Protein AF-Q94B13-F1 (afdb_monomer)

pLDDT: mean 91.66, std 7.27, range [58.19, 98.31]

Sequence (149 aa):
SYSGYHDELLWGASWIHRASNNASYLAYIQSNGQTMGADDDDYSFSWDDKRAGTKVLLSKDFLEKNTEEFQLYKRHSDNYICSLIPGTSSFQAQYTPGGLFYKGSESNLQYVTSTAFLLLTYAKYLSSNGGSASCGTSTVAAERLISLA

InterPro domains:
  IPR001701 Glycoside hydrolase family 9 [PF00759] (2-129)
  IPR008928 Six-hairpin glycosidase superfamily [SSF48208] (2-131)
  IPR012341 Six-hairpin glycosidase-like superfamily [G3DSA:1.50.10.10] (1-146)

Structure (mmCIF, N/CA/C/O backbone):
data_AF-Q94B13-F1
#
_entry.id   AF-Q94B13-F1
#
loop_
_atom_site.group_PDB
_atom_site.id
_atom_site.type_symbol
_atom_site.label_atom_id
_atom_site.label_alt_id
_atom_site.label_comp_id
_atom_site.label_asym_id
_atom_site.label_entity_id
_atom_site.label_seq_id
_atom_site.pdbx_PDB_ins_code
_atom_site.Cartn_x
_atom_site.Cartn_y
_atom_site.Cartn_z
_atom_site.occupancy
_atom_site.B_iso_or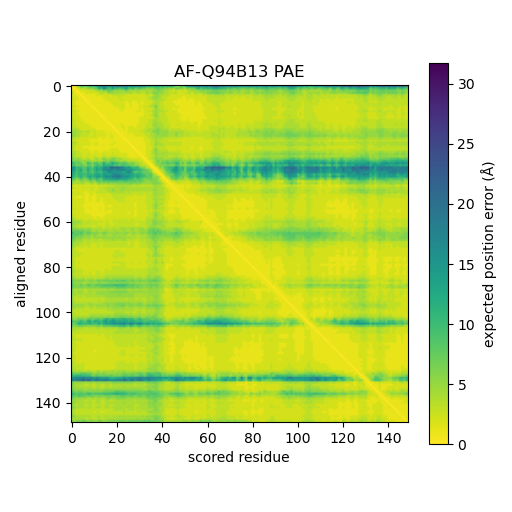_equiv
_atom_site.auth_seq_id
_atom_site.auth_comp_id
_atom_site.auth_asym_id
_atom_site.auth_atom_id
_atom_site.pdbx_PDB_model_num
ATOM 1 N N . SER A 1 1 ? 15.987 6.299 7.677 1.00 68.50 1 SER A N 1
ATOM 2 C CA . SER A 1 1 ? 14.871 6.385 6.738 1.00 68.50 1 SER A CA 1
ATOM 3 C C . SER A 1 1 ? 15.027 7.664 5.932 1.00 68.50 1 SER A C 1
ATOM 5 O O . SER A 1 1 ? 15.447 8.662 6.520 1.00 68.50 1 SER A O 1
ATOM 7 N N . TYR A 1 2 ? 14.794 7.623 4.622 1.00 79.88 2 TYR A N 1
ATOM 8 C CA . TYR A 1 2 ? 14.795 8.775 3.721 1.00 79.88 2 TYR A CA 1
ATOM 9 C C . TYR A 1 2 ? 13.404 9.429 3.641 1.00 79.88 2 TYR A C 1
ATOM 11 O O . TYR A 1 2 ? 13.338 10.647 3.486 1.00 79.88 2 TYR A O 1
ATOM 19 N N . SER A 1 3 ? 12.317 8.664 3.817 1.00 83.62 3 SER A N 1
ATOM 20 C CA . SER A 1 3 ? 10.930 9.165 3.902 1.00 83.62 3 SER A CA 1
ATOM 21 C C . SER A 1 3 ? 10.615 9.922 5.201 1.00 83.62 3 SER A C 1
ATOM 23 O O . SER A 1 3 ? 9.631 10.660 5.266 1.00 83.62 3 SER A O 1
ATOM 25 N N . GLY A 1 4 ? 11.451 9.774 6.233 1.00 89.19 4 GLY A N 1
ATOM 26 C CA . GLY A 1 4 ? 11.220 10.328 7.568 1.00 89.19 4 GLY A CA 1
ATOM 27 C C . GLY A 1 4 ? 10.845 9.236 8.568 1.00 89.19 4 GLY A C 1
ATOM 28 O O . GLY A 1 4 ? 11.352 8.130 8.477 1.00 89.19 4 GLY A O 1
ATOM 29 N N . TYR A 1 5 ? 10.046 9.557 9.586 1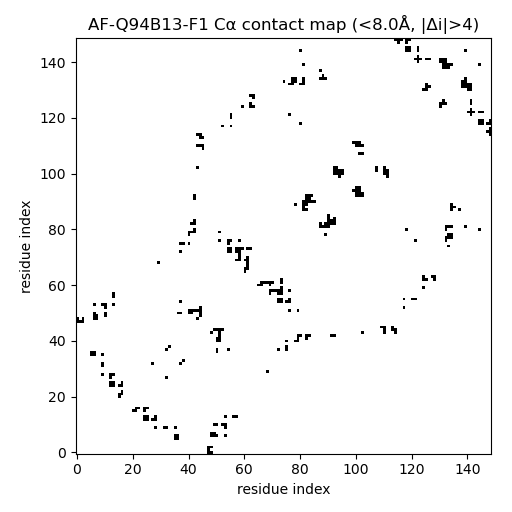.00 91.38 5 TYR A N 1
ATOM 30 C CA . TYR A 1 5 ? 9.555 8.556 10.553 1.00 91.38 5 TYR A CA 1
ATOM 31 C C . TYR A 1 5 ? 8.022 8.526 10.668 1.00 91.38 5 TYR A C 1
ATOM 33 O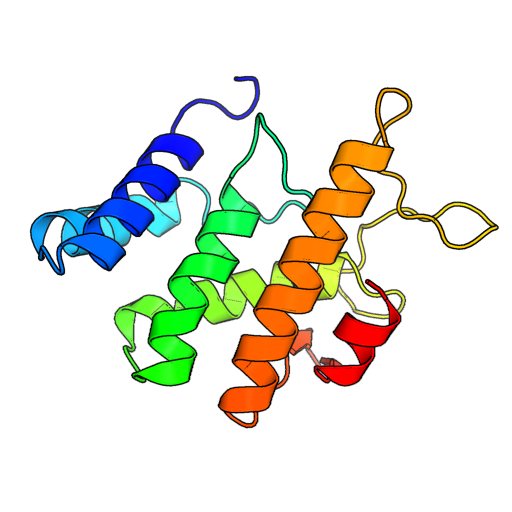 O . TYR A 1 5 ? 7.447 7.766 11.451 1.00 91.38 5 TYR A O 1
ATOM 41 N N . HIS A 1 6 ? 7.345 9.437 9.966 1.00 91.56 6 HIS A N 1
ATOM 42 C CA . HIS A 1 6 ? 5.908 9.644 10.093 1.00 91.56 6 HIS A CA 1
ATOM 43 C C . HIS A 1 6 ? 5.118 8.447 9.554 1.00 91.56 6 HIS A C 1
ATOM 45 O O . HIS A 1 6 ? 4.121 8.043 10.159 1.00 91.56 6 HIS A O 1
ATOM 51 N N . ASP A 1 7 ? 5.597 7.831 8.474 1.00 91.19 7 ASP A N 1
ATOM 52 C CA . ASP A 1 7 ? 4.979 6.644 7.903 1.00 91.19 7 ASP A CA 1
ATOM 53 C C . ASP A 1 7 ? 5.153 5.409 8.800 1.00 91.19 7 ASP A C 1
ATOM 55 O O . ASP A 1 7 ? 4.206 4.634 8.951 1.00 91.19 7 ASP A O 1
ATOM 59 N N . GLU A 1 8 ? 6.287 5.261 9.494 1.00 94.69 8 GLU A N 1
ATOM 60 C CA . GLU A 1 8 ? 6.488 4.214 10.500 1.00 94.69 8 GLU A CA 1
ATOM 61 C C . GLU A 1 8 ? 5.575 4.381 11.712 1.00 94.69 8 GLU A C 1
ATOM 63 O O . GLU A 1 8 ? 5.060 3.383 12.223 1.00 94.69 8 GLU A O 1
ATOM 68 N N . LEU A 1 9 ? 5.361 5.614 12.188 1.00 95.38 9 LEU A N 1
ATOM 69 C CA . LEU A 1 9 ? 4.459 5.868 13.315 1.00 95.38 9 LEU A CA 1
ATOM 70 C C . LEU A 1 9 ? 3.020 5.486 12.966 1.00 95.38 9 LEU A C 1
ATOM 72 O O . LEU A 1 9 ? 2.365 4.796 13.751 1.00 95.38 9 LEU A O 1
ATOM 76 N N . LEU A 1 10 ? 2.543 5.874 11.779 1.00 94.00 10 LEU A N 1
ATOM 77 C CA . LEU A 1 10 ? 1.224 5.463 11.300 1.00 94.00 10 LEU A CA 1
ATOM 78 C C . LEU A 1 10 ? 1.136 3.949 11.086 1.00 94.00 10 LEU A C 1
ATOM 80 O O . LEU A 1 10 ? 0.147 3.335 11.492 1.00 94.00 10 LEU A O 1
ATOM 84 N N . TRP A 1 11 ? 2.163 3.330 10.502 1.00 95.44 11 TRP A N 1
ATOM 85 C CA . TRP A 1 11 ? 2.223 1.881 10.304 1.00 95.44 11 TRP A CA 1
ATOM 86 C C . TRP A 1 11 ? 2.147 1.123 11.634 1.00 95.44 11 TRP A C 1
ATOM 88 O O . TRP A 1 11 ? 1.331 0.213 11.796 1.00 95.44 11 TRP A O 1
ATOM 98 N N . GLY A 1 12 ? 2.946 1.541 12.617 1.00 97.19 12 GLY A N 1
ATOM 99 C CA . GLY A 1 12 ? 2.959 0.967 13.959 1.00 97.19 12 GLY A CA 1
ATOM 100 C C . GLY A 1 12 ? 1.622 1.143 14.677 1.00 97.19 12 GLY A C 1
ATOM 101 O O . GLY A 1 12 ? 1.066 0.166 15.180 1.00 97.19 12 GLY A O 1
ATOM 102 N N . ALA A 1 13 ? 1.063 2.357 14.675 1.00 96.31 13 ALA A N 1
ATOM 103 C CA . ALA A 1 13 ? -0.242 2.629 15.275 1.00 96.31 13 ALA A CA 1
ATOM 104 C C . ALA A 1 13 ? -1.353 1.778 14.640 1.00 96.31 13 ALA A C 1
ATOM 106 O O . ALA A 1 13 ? -2.186 1.230 15.360 1.00 96.31 13 ALA A O 1
ATOM 107 N N . SER A 1 14 ? -1.322 1.601 13.316 1.00 95.31 14 SER A N 1
ATOM 108 C CA . SER A 1 14 ? -2.282 0.777 12.570 1.00 95.31 14 SER A CA 1
ATOM 109 C C . SER A 1 14 ? -2.232 -0.689 12.993 1.00 95.31 14 SER A C 1
ATOM 111 O O . SER A 1 14 ? -3.270 -1.293 13.271 1.00 95.31 14 SER A O 1
ATOM 113 N N . TRP A 1 15 ? -1.034 -1.266 13.112 1.00 97.56 15 TRP A N 1
ATOM 114 C CA . TRP A 1 15 ? -0.889 -2.642 13.591 1.00 97.56 15 TRP A CA 1
ATOM 115 C C . TRP A 1 15 ? -1.304 -2.813 15.043 1.00 97.56 15 TRP A C 1
ATOM 117 O O . TRP A 1 15 ? -2.000 -3.779 15.359 1.00 97.56 15 TRP A O 1
ATOM 127 N N . ILE A 1 16 ? -0.916 -1.889 15.925 1.00 97.88 16 ILE A N 1
ATOM 128 C CA . ILE A 1 16 ? -1.285 -1.980 17.339 1.00 97.88 16 ILE A CA 1
ATOM 129 C C . ILE A 1 16 ? -2.797 -1.818 17.499 1.00 97.88 16 ILE A C 1
ATOM 131 O O . ILE A 1 16 ? -3.404 -2.598 18.235 1.00 97.88 16 ILE A O 1
ATOM 135 N N . HIS A 1 17 ? -3.428 -0.879 16.788 1.00 94.75 17 HIS A N 1
ATOM 136 C CA . HIS A 1 17 ? -4.884 -0.748 16.769 1.00 94.75 17 HIS A CA 1
ATOM 137 C C . HIS A 1 17 ? -5.540 -2.059 16.329 1.00 94.75 17 HIS A C 1
ATOM 139 O O . HIS A 1 17 ? -6.373 -2.598 17.054 1.00 94.75 17 HIS A O 1
ATOM 145 N N . ARG A 1 18 ? -5.093 -2.637 15.209 1.00 93.38 18 ARG A N 1
ATOM 146 C CA . ARG A 1 18 ? -5.629 -3.901 14.693 1.00 93.38 18 ARG A CA 1
ATOM 147 C C . ARG A 1 18 ? -5.460 -5.072 15.666 1.00 93.38 18 ARG A C 1
ATOM 149 O O . ARG A 1 18 ? -6.335 -5.929 15.738 1.00 93.38 18 ARG A O 1
ATOM 156 N N . ALA A 1 19 ? -4.343 -5.132 16.389 1.00 96.50 19 ALA A N 1
ATOM 157 C CA . ALA A 1 19 ? -4.052 -6.217 17.324 1.00 96.50 19 ALA A CA 1
ATOM 158 C C . ALA A 1 19 ? -4.767 -6.067 18.677 1.00 96.50 19 ALA A C 1
ATOM 160 O O . ALA A 1 19 ? -5.087 -7.070 19.310 1.00 96.50 19 ALA A O 1
ATOM 161 N N . SER A 1 20 ? -4.994 -4.833 19.135 1.00 96.19 20 SER A N 1
ATOM 162 C CA . SER A 1 20 ? -5.489 -4.549 20.491 1.00 96.19 20 SER A CA 1
ATOM 163 C C . SER A 1 20 ? -6.919 -4.014 20.550 1.00 96.19 20 SER A C 1
ATOM 165 O O . SER A 1 20 ? -7.510 -3.993 21.626 1.00 96.19 20 SER A O 1
ATOM 167 N N . ASN A 1 21 ? -7.462 -3.535 19.428 1.00 91.50 21 ASN A N 1
ATOM 168 C CA . ASN A 1 21 ? -8.700 -2.758 19.349 1.00 91.50 21 ASN A CA 1
ATOM 169 C C . ASN A 1 21 ? -8.716 -1.516 20.271 1.00 91.50 21 ASN A C 1
ATOM 171 O O . ASN A 1 21 ? -9.772 -1.033 20.675 1.00 91.50 21 ASN A O 1
ATOM 175 N N . ASN A 1 22 ? -7.540 -0.998 20.640 1.00 94.94 22 ASN A N 1
ATOM 176 C CA . ASN A 1 22 ? -7.421 0.152 21.528 1.00 94.94 22 ASN A CA 1
ATOM 177 C C . ASN A 1 22 ? -7.741 1.455 20.771 1.00 94.94 22 ASN A C 1
ATOM 179 O O . ASN A 1 22 ? -7.101 1.786 19.765 1.00 94.94 22 ASN A O 1
ATOM 183 N N . ALA A 1 23 ? -8.724 2.198 21.285 1.00 93.75 23 ALA A N 1
ATOM 184 C CA . ALA A 1 23 ? -9.235 3.432 20.693 1.00 93.75 23 ALA A CA 1
ATOM 185 C C . ALA A 1 23 ? -8.209 4.579 20.668 1.00 93.75 23 ALA A C 1
ATOM 187 O O . ALA A 1 23 ? -8.289 5.439 19.796 1.00 93.75 23 ALA A O 1
ATOM 188 N N . SER A 1 24 ? -7.208 4.584 21.555 1.00 96.62 24 SER A N 1
ATOM 189 C CA . SER A 1 24 ? -6.164 5.618 21.550 1.00 96.62 24 SER A CA 1
ATOM 190 C C . SER A 1 24 ? -5.326 5.587 20.269 1.00 96.62 24 SER A C 1
ATOM 192 O O . SER A 1 24 ? -4.944 6.637 19.757 1.00 96.62 24 SER A O 1
ATOM 194 N N . TYR A 1 25 ? -5.075 4.398 19.710 1.00 95.56 25 TYR A N 1
ATOM 195 C CA . TYR A 1 25 ? -4.373 4.276 18.429 1.00 95.56 25 TYR A CA 1
ATOM 196 C C . TYR A 1 25 ? -5.270 4.639 17.246 1.00 95.56 25 TYR A C 1
ATOM 198 O O . TYR A 1 25 ? -4.780 5.240 16.297 1.00 95.56 25 TYR A O 1
ATOM 206 N N . LEU A 1 26 ? -6.577 4.362 17.321 1.00 92.31 26 LEU A N 1
ATOM 207 C CA . LEU A 1 26 ? -7.532 4.857 16.326 1.00 92.31 26 LEU A CA 1
ATOM 208 C C . LEU A 1 26 ? -7.537 6.390 16.289 1.00 92.31 26 LEU A C 1
ATOM 210 O O . LEU A 1 26 ? -7.357 6.976 15.225 1.00 92.31 26 LEU A O 1
ATOM 214 N N . ALA A 1 27 ? -7.644 7.035 17.453 1.00 94.38 27 ALA A N 1
ATOM 215 C CA . ALA A 1 27 ? -7.590 8.490 17.566 1.00 94.38 27 ALA A CA 1
ATOM 216 C C . ALA A 1 27 ? -6.270 9.061 17.021 1.00 94.38 2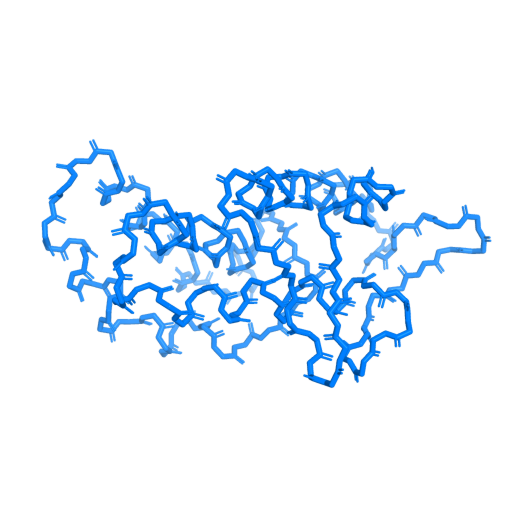7 ALA A C 1
ATOM 218 O O . ALA A 1 27 ? -6.266 10.094 16.347 1.00 94.38 27 ALA A O 1
ATOM 219 N N . TYR A 1 28 ? -5.150 8.367 17.254 1.00 94.94 28 TYR A N 1
ATOM 220 C CA . TYR A 1 28 ? -3.857 8.733 16.680 1.00 94.94 28 TYR A CA 1
ATOM 221 C C . TYR A 1 28 ? -3.869 8.655 15.147 1.00 94.94 28 TYR A C 1
ATOM 223 O O . TYR A 1 28 ? -3.470 9.615 14.489 1.00 94.94 28 TYR A O 1
ATOM 231 N N . ILE A 1 29 ? -4.355 7.551 14.572 1.00 93.12 29 ILE A N 1
ATOM 232 C CA . ILE A 1 29 ? -4.455 7.357 13.117 1.00 93.12 29 ILE A CA 1
ATOM 233 C C . ILE A 1 29 ? -5.345 8.434 12.488 1.00 93.12 29 ILE A C 1
ATOM 235 O O . ILE A 1 29 ? -4.994 8.989 11.452 1.00 93.12 29 ILE A O 1
ATOM 239 N N . GLN A 1 30 ? -6.468 8.775 13.118 1.00 89.94 30 GLN A N 1
ATOM 240 C CA . GLN A 1 30 ? -7.379 9.811 12.625 1.00 89.94 30 GLN A CA 1
ATOM 241 C C . GLN A 1 30 ? -6.761 11.210 12.678 1.00 89.94 30 GLN A C 1
ATOM 243 O O . GLN A 1 30 ? -6.873 11.970 11.722 1.00 89.94 30 GLN A O 1
ATOM 248 N N . SER A 1 31 ? -6.078 11.541 13.777 1.00 91.50 31 SER A N 1
ATOM 249 C CA . SER A 1 31 ? -5.510 12.881 13.978 1.00 91.50 31 SER A CA 1
ATOM 250 C C . SER A 1 31 ? -4.281 13.142 13.108 1.00 91.50 31 SER A C 1
ATOM 252 O O . SER A 1 31 ? -3.991 14.290 12.782 1.00 91.50 31 SER A O 1
ATOM 254 N N . ASN A 1 32 ? -3.545 12.087 12.750 1.00 89.50 32 ASN A N 1
ATOM 255 C CA . ASN A 1 32 ? -2.259 12.204 12.064 1.00 89.50 32 ASN A CA 1
ATOM 256 C C . ASN A 1 32 ? -2.278 11.665 10.628 1.00 89.50 32 ASN A C 1
ATOM 258 O O . ASN A 1 32 ? -1.382 11.982 9.857 1.00 89.50 32 ASN A O 1
ATOM 262 N N . GLY A 1 33 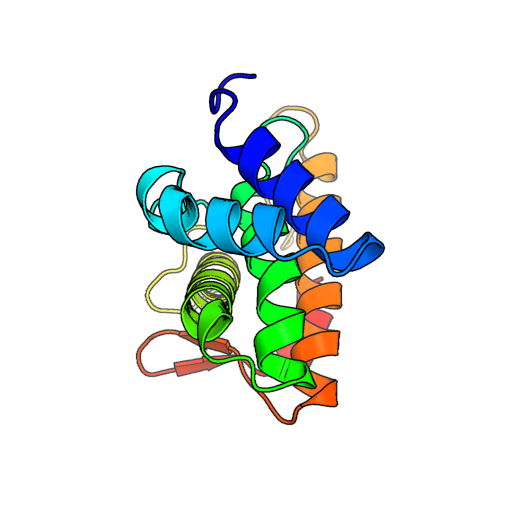? -3.280 10.869 10.245 1.00 84.00 33 GLY A N 1
ATOM 263 C CA . GLY A 1 33 ? -3.335 10.180 8.953 1.00 84.00 33 GLY A CA 1
ATOM 264 C C . GLY A 1 33 ? -3.139 11.110 7.759 1.00 84.00 33 GLY A C 1
ATOM 265 O O . GLY A 1 33 ? -2.266 10.873 6.927 1.00 84.00 33 GLY A O 1
ATOM 266 N N . GLN A 1 34 ? -3.905 12.204 7.708 1.00 78.31 34 GLN A N 1
ATOM 267 C CA . GLN A 1 34 ? -3.813 13.188 6.623 1.00 78.31 34 GLN A CA 1
ATOM 268 C C . GLN A 1 34 ? -2.449 13.881 6.571 1.00 78.31 34 GLN A C 1
ATOM 270 O O . GLN A 1 34 ? -1.806 13.908 5.524 1.00 78.31 34 GLN A O 1
ATOM 275 N N . THR A 1 35 ? -1.975 14.393 7.707 1.00 74.56 35 THR A N 1
ATOM 276 C CA . THR A 1 35 ? -0.734 15.176 7.789 1.00 74.56 35 THR A CA 1
ATOM 277 C C . THR A 1 35 ? 0.530 14.337 7.607 1.00 74.56 35 THR A C 1
ATOM 279 O O . THR A 1 35 ? 1.554 14.873 7.194 1.00 74.56 35 THR A O 1
ATOM 282 N N . MET A 1 36 ? 0.472 13.031 7.877 1.00 74.38 36 MET A N 1
ATOM 283 C CA . MET A 1 36 ? 1.614 12.110 7.814 1.00 74.38 36 MET A CA 1
ATOM 284 C C . MET A 1 36 ? 1.653 11.253 6.538 1.00 74.38 36 MET A C 1
ATOM 286 O O . MET A 1 36 ? 2.317 10.218 6.504 1.00 74.38 36 MET A O 1
ATOM 290 N N . GLY A 1 37 ? 0.983 11.688 5.466 1.00 60.97 37 GLY A N 1
ATOM 291 C CA . GLY A 1 37 ? 1.168 11.101 4.136 1.00 60.97 37 GLY A CA 1
ATOM 292 C C . GLY A 1 37 ? 0.012 10.245 3.625 1.00 60.97 37 GLY A C 1
ATOM 293 O O . GLY A 1 37 ? 0.229 9.407 2.747 1.00 60.97 37 GLY A O 1
ATOM 294 N N . ALA A 1 38 ? -1.219 10.455 4.108 1.00 58.19 38 ALA A N 1
ATOM 295 C CA . ALA A 1 38 ? -2.384 9.951 3.379 1.00 58.19 38 ALA A CA 1
ATOM 296 C C . ALA A 1 38 ? -2.424 10.540 1.958 1.00 58.19 38 ALA A C 1
ATOM 298 O O . ALA A 1 38 ? -2.572 9.779 1.008 1.00 58.19 38 ALA A O 1
ATOM 299 N N . ASP A 1 39 ? -2.171 11.845 1.805 1.00 62.25 39 ASP A N 1
ATOM 300 C CA . ASP A 1 39 ? -2.256 12.549 0.515 1.00 62.25 39 ASP A CA 1
ATOM 301 C C . ASP A 1 39 ? -0.965 12.516 -0.330 1.00 62.25 39 ASP A C 1
ATOM 303 O O . ASP A 1 39 ? -0.975 12.958 -1.477 1.00 62.25 39 ASP A O 1
ATOM 307 N N . ASP A 1 40 ? 0.140 11.981 0.202 1.00 68.06 40 ASP A N 1
ATOM 308 C CA . ASP A 1 40 ? 1.377 11.773 -0.564 1.00 68.06 40 ASP A CA 1
ATOM 309 C C . ASP A 1 40 ? 1.373 10.348 -1.141 1.00 68.06 40 ASP A C 1
ATOM 311 O O . ASP A 1 40 ? 1.741 9.361 -0.490 1.00 68.06 40 ASP A O 1
ATOM 315 N N . ASP A 1 41 ? 0.788 10.231 -2.332 1.00 69.00 41 ASP A N 1
ATOM 316 C CA . ASP A 1 41 ? 0.640 8.979 -3.067 1.00 69.00 41 ASP A CA 1
ATOM 317 C C . ASP A 1 41 ? 1.914 8.695 -3.889 1.00 69.00 41 ASP A C 1
ATOM 319 O O . ASP A 1 41 ? 2.091 9.229 -4.982 1.00 69.00 41 ASP A O 1
ATOM 323 N N . ASP A 1 42 ? 2.784 7.817 -3.375 1.00 78.06 42 ASP A N 1
ATOM 324 C CA . ASP A 1 42 ? 3.836 7.149 -4.159 1.00 78.06 42 ASP A CA 1
ATOM 325 C C . ASP A 1 42 ? 3.313 5.818 -4.737 1.00 78.06 42 ASP A C 1
ATOM 327 O O . ASP A 1 42 ? 2.317 5.251 -4.279 1.00 78.06 42 ASP A O 1
ATOM 331 N N . TYR A 1 43 ? 4.003 5.282 -5.740 1.00 87.25 43 TYR A N 1
ATOM 332 C CA . TYR A 1 43 ? 3.705 3.996 -6.374 1.00 87.25 43 TYR A CA 1
ATOM 333 C C . TYR A 1 43 ? 4.596 2.858 -5.846 1.00 87.25 43 TYR A C 1
ATOM 335 O O . TYR A 1 43 ? 4.772 1.838 -6.514 1.00 87.25 43 TYR A O 1
ATOM 343 N N . SER A 1 44 ? 5.180 3.004 -4.648 1.00 90.56 44 SER A N 1
ATOM 344 C CA . SER A 1 44 ? 6.079 1.999 -4.073 1.00 90.56 44 SER A CA 1
ATOM 345 C C . SER A 1 44 ? 5.841 1.700 -2.592 1.00 90.56 44 SER A C 1
ATOM 347 O O . SER A 1 44 ? 5.293 2.501 -1.842 1.00 90.56 44 SER A O 1
ATOM 349 N N . PHE A 1 45 ? 6.245 0.496 -2.184 1.00 93.56 45 PHE A N 1
ATOM 350 C CA . PHE A 1 45 ? 6.271 0.046 -0.794 1.00 93.56 45 PHE A CA 1
ATOM 351 C C . PHE A 1 45 ? 7.626 -0.596 -0.513 1.00 93.56 45 PHE A C 1
ATOM 353 O O . PHE A 1 45 ? 8.087 -1.439 -1.292 1.00 93.56 45 PHE A O 1
ATOM 360 N N . SER A 1 46 ? 8.284 -0.192 0.573 1.00 91.81 46 SER A N 1
ATOM 361 C CA . SER A 1 46 ? 9.654 -0.622 0.853 1.00 91.81 46 SER A CA 1
ATOM 362 C C . SER A 1 46 ? 9.988 -0.642 2.342 1.00 91.81 46 SER A C 1
ATOM 364 O O . SER A 1 46 ? 9.163 -0.349 3.205 1.00 91.81 46 SER A O 1
ATOM 366 N N . TRP A 1 47 ? 11.238 -0.996 2.646 1.00 90.44 47 TRP A N 1
ATOM 367 C CA . TRP A 1 47 ? 11.788 -0.881 3.994 1.00 90.44 47 TRP A CA 1
ATOM 368 C C . TRP A 1 47 ? 11.837 0.570 4.489 1.00 90.44 47 TRP A C 1
ATOM 370 O O . TRP A 1 47 ? 11.894 0.777 5.699 1.00 90.44 47 TRP A O 1
ATOM 380 N N . ASP A 1 48 ? 11.835 1.548 3.580 1.00 89.50 48 ASP A N 1
ATOM 381 C CA . ASP A 1 48 ? 11.935 2.973 3.885 1.00 89.50 48 ASP A CA 1
ATOM 382 C C . ASP A 1 48 ? 10.551 3.613 4.000 1.00 89.50 48 ASP A C 1
ATOM 384 O O . ASP A 1 48 ? 10.289 4.255 5.000 1.00 89.50 48 ASP A O 1
ATOM 388 N N . ASP A 1 49 ? 9.628 3.305 3.084 1.00 91.62 49 ASP A N 1
ATOM 389 C CA . ASP A 1 49 ? 8.305 3.942 3.008 1.00 91.62 49 ASP A CA 1
ATOM 390 C C . ASP A 1 49 ? 7.154 2.939 3.182 1.00 91.62 49 ASP A C 1
ATOM 392 O O . ASP A 1 49 ? 7.024 1.969 2.422 1.00 91.62 49 ASP A O 1
ATOM 396 N N . LYS A 1 50 ? 6.304 3.188 4.187 1.00 93.81 50 LYS A N 1
ATOM 397 C CA . LYS A 1 50 ? 5.209 2.308 4.617 1.00 93.81 50 LYS A CA 1
ATOM 398 C C . LYS A 1 50 ? 3.840 2.848 4.235 1.00 93.81 50 LYS A C 1
ATOM 400 O O . LYS A 1 50 ? 2.842 2.178 4.500 1.00 93.81 50 LYS A O 1
ATOM 405 N N . ARG A 1 51 ? 3.749 4.016 3.593 1.00 92.50 51 ARG A N 1
ATOM 406 C CA . ARG A 1 51 ? 2.471 4.694 3.317 1.00 92.50 51 ARG A CA 1
ATOM 407 C C . ARG A 1 51 ? 1.522 3.822 2.506 1.00 92.50 51 ARG A C 1
ATOM 409 O O . ARG A 1 51 ? 0.383 3.623 2.927 1.00 92.50 51 ARG A O 1
ATOM 416 N N . ALA A 1 52 ? 1.995 3.234 1.405 1.00 94.44 52 ALA A N 1
ATOM 417 C CA . ALA A 1 52 ? 1.199 2.317 0.583 1.00 94.44 52 ALA A CA 1
ATOM 418 C C . ALA A 1 52 ? 0.703 1.100 1.388 1.00 94.44 52 ALA A C 1
ATOM 420 O O . ALA A 1 52 ? -0.476 0.745 1.332 1.00 94.44 52 ALA A O 1
ATOM 421 N N . GLY A 1 53 ? 1.577 0.510 2.211 1.00 95.62 53 GLY A N 1
ATOM 422 C CA . GLY A 1 53 ? 1.224 -0.603 3.092 1.00 95.62 53 GLY A CA 1
ATOM 423 C C . GLY A 1 53 ? 0.165 -0.224 4.131 1.00 95.62 53 GLY A C 1
ATOM 424 O O . GLY A 1 53 ? -0.805 -0.959 4.309 1.00 95.62 53 GLY A O 1
ATOM 425 N N . THR A 1 54 ? 0.305 0.936 4.777 1.00 94.69 54 THR A N 1
ATOM 426 C CA . THR A 1 54 ? -0.654 1.468 5.759 1.00 94.69 54 THR A CA 1
ATOM 427 C C . THR A 1 54 ? -2.026 1.711 5.134 1.00 94.69 54 THR A C 1
ATOM 429 O O . THR A 1 54 ? -3.039 1.318 5.713 1.00 94.69 54 THR A O 1
ATOM 432 N N . LYS A 1 55 ? -2.069 2.297 3.929 1.00 93.44 55 LYS A N 1
ATOM 433 C CA . LYS A 1 55 ? -3.307 2.527 3.168 1.00 93.44 55 LYS A CA 1
ATOM 434 C C . LYS A 1 55 ? -4.042 1.207 2.925 1.00 93.44 55 LYS A C 1
ATOM 436 O O . LYS A 1 55 ? -5.192 1.062 3.346 1.00 93.44 55 LYS A O 1
ATOM 441 N N . VAL A 1 56 ? -3.344 0.214 2.366 1.00 96.06 56 VAL A N 1
ATOM 442 C CA . VAL A 1 56 ? -3.912 -1.120 2.112 1.00 96.06 56 VAL A CA 1
ATOM 443 C C . VAL A 1 56 ? -4.350 -1.785 3.417 1.00 96.06 56 VAL A C 1
ATOM 445 O O . VAL A 1 56 ? -5.450 -2.329 3.483 1.00 96.06 56 VAL A O 1
ATOM 448 N N . LEU A 1 57 ? -3.543 -1.711 4.479 1.00 96.06 57 LEU A N 1
ATOM 449 C CA . LEU A 1 57 ? -3.857 -2.290 5.787 1.00 96.06 57 LEU A CA 1
ATOM 450 C C . LEU A 1 57 ? -5.174 -1.755 6.362 1.00 96.06 57 LEU A C 1
ATOM 452 O O . LEU A 1 57 ? -6.024 -2.558 6.748 1.00 96.06 57 LEU A O 1
ATOM 456 N N . LEU A 1 58 ? -5.339 -0.433 6.414 1.00 94.12 58 LEU A N 1
ATOM 457 C CA . LEU A 1 58 ? -6.509 0.210 7.018 1.00 94.12 58 LEU A CA 1
ATOM 458 C C . LEU A 1 58 ? -7.752 0.134 6.124 1.00 94.12 58 LEU A C 1
ATOM 460 O O . LEU A 1 58 ? -8.866 0.051 6.636 1.00 94.12 58 LEU A O 1
ATOM 464 N N . SER A 1 59 ? -7.582 0.064 4.798 1.00 94.69 59 SER A N 1
ATOM 465 C CA . SER A 1 59 ? -8.706 -0.135 3.868 1.00 94.69 59 SER A CA 1
ATOM 466 C C . SER A 1 59 ? -9.512 -1.404 4.164 1.00 94.69 59 SER A C 1
ATOM 468 O O . SER A 1 59 ? -10.712 -1.452 3.900 1.00 94.69 59 SER A O 1
ATOM 470 N N . LYS A 1 60 ? -8.862 -2.418 4.752 1.00 94.75 60 LYS A N 1
ATOM 471 C CA . LYS A 1 60 ? -9.491 -3.673 5.152 1.00 94.75 60 LYS A CA 1
ATOM 472 C C . LYS A 1 60 ? -10.668 -3.446 6.096 1.00 94.75 60 LYS A C 1
ATOM 474 O O . LYS A 1 60 ? -11.721 -4.039 5.893 1.00 94.75 60 LYS A O 1
ATOM 479 N N . ASP A 1 61 ? -10.485 -2.620 7.124 1.00 91.06 61 ASP A N 1
ATOM 480 C CA . ASP A 1 61 ? -11.520 -2.403 8.135 1.00 91.06 61 ASP A CA 1
ATOM 481 C C . ASP A 1 61 ? -12.725 -1.661 7.538 1.00 91.06 61 ASP A C 1
ATOM 483 O O . ASP A 1 61 ? -13.862 -2.015 7.840 1.00 91.06 61 ASP A O 1
ATOM 487 N N . PHE A 1 62 ? -12.505 -0.722 6.610 1.00 92.25 62 PHE A N 1
ATOM 488 C CA . PHE A 1 62 ? -13.603 -0.135 5.837 1.00 92.25 62 PHE A CA 1
ATOM 489 C C . PHE A 1 62 ? -14.328 -1.196 5.000 1.00 92.25 62 PHE A C 1
ATOM 491 O O . PHE A 1 62 ? -15.543 -1.321 5.091 1.00 92.25 62 PHE A O 1
ATOM 498 N N . LEU A 1 63 ? -13.595 -1.992 4.218 1.00 92.81 63 LEU A N 1
ATOM 499 C CA . LEU A 1 63 ? -14.197 -2.965 3.305 1.00 92.81 63 LEU A CA 1
ATOM 500 C C . LEU A 1 63 ? -14.962 -4.079 4.038 1.00 92.81 63 LEU A C 1
ATOM 502 O O . LEU A 1 63 ? -16.045 -4.439 3.598 1.00 92.81 63 LEU A O 1
ATOM 506 N N . GLU A 1 64 ? -14.429 -4.612 5.142 1.00 91.12 64 GLU A N 1
ATOM 507 C CA . GLU A 1 64 ? -15.032 -5.748 5.860 1.00 91.12 64 GLU A CA 1
ATOM 508 C C . GLU A 1 64 ? -16.055 -5.340 6.930 1.00 91.12 64 GLU A C 1
ATOM 510 O O . GLU A 1 64 ? -16.984 -6.098 7.208 1.00 91.12 64 GLU A O 1
ATOM 515 N N . LYS A 1 65 ? -15.874 -4.183 7.580 1.00 89.50 65 LYS A N 1
ATOM 516 C CA . LYS A 1 65 ? -16.696 -3.762 8.732 1.00 89.50 65 LYS A CA 1
ATOM 517 C C . LYS A 1 65 ? -17.502 -2.493 8.471 1.00 89.50 65 LYS A C 1
ATOM 519 O O . LYS A 1 65 ? -18.245 -2.072 9.354 1.00 89.50 65 LYS A O 1
ATOM 524 N N . ASN A 1 66 ? -17.354 -1.884 7.295 1.00 86.81 66 ASN A N 1
ATOM 525 C CA . ASN A 1 66 ? -17.977 -0.613 6.931 1.00 86.81 66 ASN A CA 1
ATOM 526 C C . ASN A 1 66 ? -17.672 0.519 7.933 1.00 86.81 66 ASN A C 1
ATOM 528 O O . ASN A 1 66 ? -18.532 1.326 8.277 1.00 86.81 66 ASN A O 1
ATOM 532 N N . THR A 1 67 ? -16.440 0.541 8.451 1.00 88.56 67 THR A N 1
ATOM 533 C CA . THR A 1 67 ? -15.940 1.578 9.363 1.00 88.56 67 THR A CA 1
ATOM 534 C C . THR A 1 67 ? -15.613 2.843 8.566 1.00 88.56 67 THR A C 1
ATOM 536 O O . THR A 1 67 ? -14.540 2.936 7.966 1.00 88.56 67 THR A O 1
ATOM 539 N N . GLU A 1 68 ? -16.552 3.792 8.520 1.00 88.75 68 GLU A N 1
ATOM 540 C CA . GLU A 1 68 ? -16.489 5.029 7.717 1.00 88.75 68 GLU A CA 1
ATOM 541 C C . GLU A 1 68 ? -15.216 5.853 7.966 1.00 88.75 68 GLU A C 1
ATOM 543 O O . GLU A 1 68 ? -14.670 6.468 7.050 1.00 88.75 68 GLU A O 1
ATOM 548 N N . GLU A 1 69 ? -14.668 5.792 9.180 1.00 87.38 69 GLU A N 1
ATOM 549 C CA . GLU A 1 69 ? -13.401 6.416 9.565 1.00 87.38 69 GLU A CA 1
ATOM 550 C C . GLU A 1 69 ? -12.229 5.989 8.664 1.00 87.38 69 GLU A C 1
ATOM 552 O O . GLU A 1 69 ? -11.254 6.729 8.519 1.00 87.38 69 GLU A O 1
ATOM 557 N N . PHE A 1 70 ? -12.320 4.808 8.043 1.00 90.44 70 PHE A N 1
ATOM 558 C CA . PHE A 1 70 ? -11.295 4.257 7.163 1.00 90.44 70 PHE A CA 1
ATOM 559 C C . PHE A 1 70 ? -11.617 4.354 5.663 1.00 90.44 70 PHE A C 1
ATOM 561 O O . PHE A 1 70 ? -10.803 3.922 4.840 1.00 90.44 70 PHE A O 1
ATOM 568 N N . GLN A 1 71 ? -12.738 4.975 5.276 1.00 91.50 71 GLN A N 1
ATOM 569 C CA . GLN A 1 71 ? -13.119 5.169 3.869 1.00 91.50 71 GLN A CA 1
ATOM 570 C C . GLN A 1 71 ? -12.011 5.868 3.063 1.00 91.50 71 GLN A C 1
ATOM 572 O O . GLN A 1 71 ? -11.706 5.494 1.926 1.00 91.50 71 GLN A O 1
ATOM 577 N N . LEU A 1 72 ? -11.349 6.852 3.679 1.00 89.81 72 LEU A N 1
ATOM 578 C CA . LEU A 1 72 ? -10.239 7.585 3.078 1.00 89.81 72 LEU A CA 1
ATOM 579 C C . LEU A 1 72 ? -9.070 6.658 2.691 1.00 89.81 72 LEU A C 1
ATOM 581 O O . LEU A 1 72 ? -8.506 6.795 1.607 1.00 89.81 72 LEU A O 1
ATOM 585 N N . TYR A 1 73 ? -8.742 5.666 3.523 1.00 92.50 73 TYR A N 1
ATOM 586 C CA . TYR A 1 73 ? -7.657 4.720 3.240 1.00 92.50 73 TYR A CA 1
ATOM 587 C C . TYR A 1 73 ? -7.998 3.751 2.115 1.00 92.50 73 TYR A C 1
ATOM 589 O O . TYR A 1 73 ? -7.101 3.344 1.376 1.00 92.50 73 TYR A O 1
ATOM 597 N N . LYS A 1 74 ? -9.283 3.433 1.915 1.00 93.75 74 LYS A N 1
ATOM 598 C CA . LYS A 1 74 ? -9.725 2.749 0.697 1.00 93.75 74 LYS A CA 1
ATOM 599 C C . LYS A 1 74 ? -9.412 3.615 -0.521 1.00 93.75 74 LYS A C 1
ATOM 601 O O . LYS A 1 74 ? -8.722 3.155 -1.423 1.00 93.75 74 LYS A O 1
ATOM 606 N N . ARG A 1 75 ? -9.826 4.885 -0.529 1.00 92.31 75 ARG A N 1
ATOM 607 C CA . ARG A 1 75 ? -9.543 5.801 -1.650 1.00 92.31 75 ARG A CA 1
ATOM 608 C C . ARG A 1 75 ? -8.045 5.899 -1.963 1.00 92.31 75 ARG A C 1
ATOM 610 O O . ARG A 1 75 ? -7.662 5.810 -3.121 1.00 92.31 75 ARG A O 1
ATOM 617 N N . HIS A 1 76 ? -7.193 6.016 -0.950 1.00 92.44 76 HIS A N 1
ATOM 618 C CA . HIS A 1 76 ? -5.745 6.044 -1.178 1.00 92.44 76 HIS A CA 1
ATOM 619 C C . HIS A 1 76 ? -5.167 4.692 -1.616 1.00 92.44 76 HIS A C 1
ATOM 621 O O . HIS A 1 76 ? -4.210 4.654 -2.384 1.00 92.44 76 HIS A O 1
ATOM 627 N N . SER A 1 77 ? -5.754 3.577 -1.172 1.00 94.94 77 SER A N 1
ATOM 628 C CA . SER A 1 77 ? -5.397 2.253 -1.694 1.00 94.94 77 SER A CA 1
ATOM 629 C C . SER A 1 77 ? -5.741 2.145 -3.173 1.00 94.94 77 SER A C 1
ATOM 631 O O . SER A 1 77 ? -4.925 1.656 -3.944 1.00 94.94 77 SER A O 1
ATOM 633 N N . ASP A 1 78 ? -6.899 2.664 -3.592 1.00 95.25 78 ASP A N 1
ATOM 634 C CA . ASP A 1 78 ? -7.239 2.755 -5.010 1.00 95.25 78 ASP A CA 1
ATOM 635 C C . ASP A 1 78 ? -6.205 3.582 -5.764 1.00 95.25 78 ASP A C 1
ATOM 637 O O . ASP A 1 78 ? -5.660 3.078 -6.735 1.00 95.25 78 ASP A O 1
ATOM 641 N N . ASN A 1 79 ? -5.861 4.786 -5.298 1.00 94.06 79 ASN A N 1
ATOM 642 C CA . ASN A 1 79 ? -4.853 5.627 -5.953 1.00 94.06 79 ASN A CA 1
ATOM 643 C C . ASN A 1 79 ? -3.512 4.898 -6.140 1.00 94.06 79 ASN A C 1
ATOM 645 O O . ASN A 1 79 ? -2.932 4.963 -7.227 1.00 94.06 79 ASN A O 1
ATOM 649 N N . TYR A 1 80 ? -3.059 4.156 -5.123 1.00 95.38 80 TYR A N 1
ATOM 650 C CA . TYR A 1 80 ? -1.870 3.305 -5.211 1.00 95.38 80 TYR A CA 1
ATOM 651 C C . TYR A 1 80 ? -2.014 2.205 -6.275 1.00 95.38 80 TYR A C 1
ATOM 653 O O . TYR A 1 80 ? -1.120 2.009 -7.088 1.00 95.38 80 TYR A O 1
ATOM 661 N N . ILE A 1 81 ? -3.150 1.505 -6.340 1.00 96.12 81 ILE A N 1
ATOM 662 C CA . ILE A 1 81 ? -3.397 0.525 -7.411 1.00 96.12 81 ILE A CA 1
ATOM 663 C C . ILE A 1 81 ? -3.394 1.203 -8.778 1.00 96.12 81 ILE A C 1
ATOM 665 O O . ILE A 1 81 ? -2.781 0.716 -9.725 1.00 96.12 81 ILE A O 1
ATOM 669 N N . CYS A 1 82 ? -4.067 2.341 -8.892 1.00 95.12 82 CYS A N 1
ATOM 670 C CA . CYS A 1 82 ? -4.185 3.062 -10.142 1.00 95.12 82 CYS A CA 1
ATOM 671 C C . CYS A 1 82 ? -2.819 3.545 -10.634 1.00 95.12 82 CYS A C 1
ATOM 673 O O . CYS A 1 82 ? -2.591 3.529 -11.837 1.00 95.12 82 CYS A O 1
ATOM 675 N N . SER A 1 83 ? -1.882 3.893 -9.750 1.00 95.19 83 SER A N 1
ATOM 676 C CA . SER A 1 83 ? -0.529 4.279 -10.160 1.00 95.19 83 SER A CA 1
ATOM 677 C C . SER A 1 83 ? 0.306 3.127 -10.729 1.00 95.19 83 SER A C 1
ATOM 679 O O . SER A 1 83 ? 1.242 3.380 -11.492 1.00 95.19 83 SER A O 1
ATOM 681 N N . LEU A 1 84 ? -0.073 1.875 -10.451 1.00 95.81 84 LEU A N 1
ATOM 682 C CA . LEU A 1 84 ? 0.596 0.664 -10.936 1.00 95.81 84 LEU A CA 1
ATOM 683 C C . LEU A 1 84 ? 0.011 0.102 -12.239 1.00 95.81 84 LEU A C 1
ATOM 685 O O . LEU A 1 84 ? 0.697 -0.627 -12.949 1.00 95.81 84 LEU A O 1
ATOM 689 N N . ILE A 1 85 ? -1.250 0.395 -12.565 1.00 94.44 85 ILE A N 1
ATOM 690 C CA . ILE A 1 85 ? -1.963 -0.266 -13.670 1.00 94.44 85 ILE A CA 1
ATOM 691 C C . ILE A 1 85 ? -1.812 0.540 -14.971 1.00 94.44 85 ILE A C 1
ATOM 693 O O . ILE A 1 85 ? -2.323 1.658 -15.049 1.00 94.44 85 ILE A O 1
ATOM 697 N N . PRO A 1 86 ? -1.197 -0.016 -16.036 1.00 92.44 86 PRO A N 1
ATOM 698 C CA . PRO A 1 86 ? -1.098 0.679 -17.316 1.00 92.44 86 PRO A CA 1
ATOM 699 C C . PRO A 1 86 ? -2.475 1.032 -17.891 1.00 92.44 86 PRO A C 1
ATOM 701 O O . PRO A 1 86 ? -3.357 0.174 -17.974 1.00 92.44 86 PRO A O 1
ATOM 704 N N . GLY A 1 87 ? -2.635 2.282 -18.329 1.00 90.38 87 GLY A N 1
ATOM 705 C CA . GLY A 1 87 ? -3.861 2.790 -18.957 1.00 90.38 87 GLY A CA 1
ATOM 706 C C . GLY A 1 87 ? -4.838 3.497 -18.011 1.00 90.38 87 GLY A C 1
ATOM 707 O O . GLY A 1 87 ? -5.841 4.029 -18.481 1.00 90.38 87 GLY A O 1
ATOM 708 N N . THR A 1 88 ? -4.560 3.550 -16.708 1.00 92.31 88 THR A N 1
ATOM 709 C CA . THR A 1 88 ? -5.303 4.413 -15.775 1.00 92.31 88 THR A CA 1
ATOM 710 C C . THR A 1 88 ? -4.851 5.872 -15.906 1.00 92.31 88 THR A C 1
ATOM 712 O O . THR A 1 88 ? -3.751 6.172 -16.372 1.00 92.31 88 THR A O 1
ATOM 715 N N . SER A 1 89 ? -5.686 6.807 -15.447 1.00 87.25 89 SER A N 1
ATOM 716 C CA . SER A 1 89 ? -5.381 8.244 -15.497 1.00 87.25 89 SER A CA 1
ATOM 717 C C . SER A 1 89 ? -4.221 8.676 -14.593 1.00 87.25 89 SER A C 1
ATOM 719 O O . SER A 1 89 ? -3.667 9.750 -14.798 1.00 87.25 89 SER A O 1
ATOM 721 N N . SER A 1 90 ? -3.877 7.877 -13.581 1.00 90.12 90 SER A N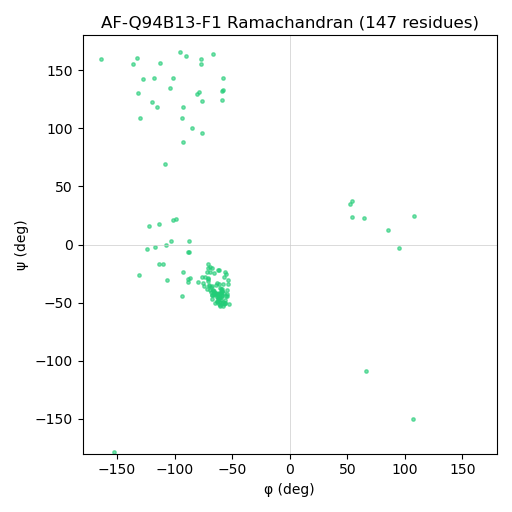 1
ATOM 722 C CA . SER A 1 90 ? -2.838 8.181 -12.591 1.00 90.12 90 SER A CA 1
ATOM 723 C C . SER A 1 90 ? -1.641 7.236 -12.678 1.00 90.12 90 SER A C 1
ATOM 725 O O . SER A 1 90 ? -0.889 7.139 -11.713 1.00 90.12 90 SER A O 1
ATOM 727 N N . PHE A 1 91 ? -1.476 6.523 -13.796 1.00 93.25 91 PHE A N 1
ATOM 728 C CA . PHE A 1 91 ? -0.376 5.588 -14.012 1.00 93.25 91 PHE A CA 1
ATOM 729 C C . PHE A 1 91 ? 0.990 6.286 -13.891 1.00 93.25 91 PHE A C 1
ATOM 731 O O . PHE A 1 91 ? 1.256 7.268 -14.583 1.00 93.25 91 PHE A O 1
ATOM 738 N N . GLN A 1 92 ? 1.856 5.771 -13.015 1.00 93.69 92 GLN A N 1
ATOM 739 C CA . GLN A 1 92 ? 3.194 6.320 -12.738 1.00 93.69 92 GLN A CA 1
ATOM 740 C C . GLN A 1 92 ? 4.295 5.255 -12.767 1.00 93.69 92 GLN A C 1
ATOM 742 O O . GLN A 1 92 ? 5.457 5.575 -13.027 1.00 93.69 92 GLN A O 1
ATOM 747 N N . ALA A 1 93 ? 3.944 3.997 -12.496 1.00 94.25 93 ALA A N 1
ATOM 748 C CA . ALA A 1 93 ? 4.876 2.886 -12.467 1.00 94.25 93 ALA A CA 1
ATOM 749 C C . ALA A 1 93 ? 5.617 2.705 -13.797 1.00 94.25 93 ALA A C 1
ATOM 751 O O . ALA A 1 93 ? 5.053 2.843 -14.882 1.00 94.25 93 ALA A O 1
ATOM 752 N N . GLN A 1 94 ? 6.889 2.324 -13.710 1.00 95.00 94 GLN A N 1
ATOM 753 C CA . GLN A 1 94 ? 7.682 1.960 -14.877 1.00 95.00 94 GLN A CA 1
ATOM 754 C C . GLN A 1 94 ? 7.778 0.443 -14.982 1.00 95.00 94 GLN A C 1
ATOM 756 O O . GLN A 1 94 ? 7.889 -0.262 -13.980 1.00 95.00 94 GLN A O 1
ATOM 761 N N . TYR A 1 95 ? 7.754 -0.053 -16.214 1.00 95.62 95 TYR A N 1
ATOM 762 C CA . TYR A 1 95 ? 7.901 -1.468 -16.520 1.00 95.62 95 TYR A CA 1
ATOM 763 C C . TYR A 1 95 ? 9.001 -1.652 -17.558 1.00 95.62 95 TYR A C 1
ATOM 765 O O . TYR A 1 95 ? 9.147 -0.846 -18.480 1.00 95.62 95 TYR A O 1
ATOM 773 N N . THR A 1 96 ? 9.785 -2.718 -17.419 1.00 95.62 96 THR A N 1
ATOM 774 C CA . THR A 1 96 ? 10.740 -3.118 -18.457 1.00 95.62 96 THR A CA 1
ATOM 775 C C . THR A 1 96 ? 9.992 -3.573 -19.718 1.00 95.62 96 THR A C 1
ATOM 777 O O . THR A 1 96 ? 8.815 -3.933 -19.633 1.00 95.62 96 THR A O 1
ATOM 780 N N . PRO A 1 97 ? 10.655 -3.664 -20.888 1.00 96.12 97 PRO A N 1
ATOM 781 C CA . PRO A 1 97 ? 10.028 -4.213 -22.095 1.00 96.12 97 PRO A CA 1
ATOM 782 C C . PRO A 1 97 ? 9.462 -5.634 -21.923 1.00 96.12 97 PRO A C 1
ATOM 784 O O . PRO A 1 97 ? 8.559 -6.024 -22.653 1.00 96.12 97 PRO A O 1
ATOM 787 N N . GLY A 1 98 ? 9.978 -6.401 -20.953 1.00 95.62 98 GLY A N 1
ATOM 788 C CA . GLY A 1 98 ? 9.481 -7.732 -20.597 1.00 95.62 98 GLY A CA 1
ATOM 789 C C . GLY A 1 98 ? 8.342 -7.743 -19.570 1.00 95.62 98 GLY A C 1
ATOM 790 O O . GLY A 1 98 ? 7.933 -8.820 -19.155 1.00 95.62 98 GLY A O 1
ATOM 791 N N . GLY A 1 99 ? 7.850 -6.580 -19.129 1.00 94.75 99 GLY A N 1
ATOM 792 C CA . GLY A 1 99 ? 6.729 -6.469 -18.191 1.00 94.75 99 GLY A CA 1
ATOM 793 C C . GLY A 1 99 ? 7.100 -6.557 -16.708 1.00 94.75 99 GLY A C 1
ATOM 794 O O . GLY A 1 99 ? 6.211 -6.674 -15.872 1.00 94.75 99 GLY A O 1
ATOM 795 N N . LEU A 1 100 ? 8.385 -6.473 -16.346 1.00 95.75 100 LEU A N 1
ATOM 796 C CA . LEU A 1 100 ? 8.804 -6.433 -14.940 1.00 95.75 100 LEU A CA 1
ATOM 797 C C . LEU A 1 100 ? 8.641 -5.016 -14.380 1.00 95.75 100 LEU A C 1
ATOM 799 O O . LEU A 1 100 ? 9.175 -4.078 -14.972 1.00 95.75 100 LEU A O 1
ATOM 803 N N . PHE A 1 101 ? 7.979 -4.861 -13.231 1.00 96.12 101 PHE A N 1
ATOM 804 C CA . PHE A 1 101 ? 7.929 -3.577 -12.523 1.00 96.12 101 PHE A CA 1
ATOM 805 C C . PHE A 1 101 ? 9.345 -3.091 -12.183 1.00 96.12 101 PHE A C 1
ATOM 807 O O . PHE A 1 101 ? 10.167 -3.863 -11.690 1.00 96.12 101 PHE A O 1
ATOM 814 N N . TYR A 1 102 ? 9.640 -1.824 -12.457 1.00 95.38 102 TYR A N 1
ATOM 815 C CA . TYR A 1 102 ? 10.966 -1.235 -12.316 1.00 95.38 102 TYR A CA 1
ATOM 816 C C . TYR A 1 102 ? 10.894 0.071 -11.521 1.00 95.38 102 TYR A C 1
ATOM 818 O O . TYR A 1 102 ? 10.395 1.080 -12.009 1.00 95.38 102 TYR A O 1
ATOM 826 N N . LYS A 1 103 ? 11.406 0.058 -10.286 1.00 92.75 103 LYS A N 1
ATOM 827 C CA . LYS A 1 103 ? 11.447 1.233 -9.397 1.00 92.75 103 LYS A CA 1
ATOM 828 C C . LYS A 1 103 ? 12.849 1.822 -9.258 1.00 92.75 103 LYS A C 1
ATOM 830 O O . LYS A 1 103 ? 12.986 3.023 -9.034 1.00 92.75 103 LYS A O 1
ATOM 835 N N . GLY A 1 104 ? 13.886 0.994 -9.357 1.00 88.44 104 GLY A N 1
ATOM 836 C CA . GLY A 1 104 ? 15.268 1.423 -9.160 1.00 88.44 104 GLY A CA 1
ATOM 837 C C . GLY A 1 104 ? 16.279 0.417 -9.698 1.00 88.44 104 GLY A C 1
ATOM 838 O O . GLY A 1 104 ? 15.964 -0.755 -9.881 1.00 88.44 104 GLY A O 1
ATOM 839 N N . SER A 1 105 ? 17.500 0.885 -9.952 1.00 85.00 105 SER A N 1
ATOM 840 C CA . SER A 1 105 ? 18.580 0.079 -10.537 1.00 85.00 105 SER A CA 1
ATOM 841 C C . SER A 1 105 ? 19.138 -0.976 -9.584 1.00 85.00 105 SER A C 1
ATOM 843 O O . SER A 1 105 ? 19.582 -2.032 -10.028 1.00 85.00 105 SER A O 1
ATOM 845 N N . GLU A 1 106 ? 19.104 -0.715 -8.278 1.00 86.62 106 GLU A N 1
ATOM 846 C CA . GLU A 1 106 ? 19.619 -1.628 -7.260 1.00 86.62 106 GLU A CA 1
ATOM 847 C C . GLU A 1 106 ? 18.484 -2.348 -6.533 1.00 86.62 106 GLU A C 1
ATOM 849 O O . GLU A 1 106 ? 17.497 -1.741 -6.115 1.00 86.62 106 GLU A O 1
ATOM 854 N N . SER A 1 107 ? 18.635 -3.663 -6.357 1.00 90.38 107 SER A N 1
ATOM 855 C CA . SER A 1 107 ? 17.698 -4.504 -5.598 1.00 90.38 107 SER A CA 1
ATOM 856 C C . SER A 1 107 ? 16.229 -4.370 -6.031 1.00 90.38 107 SER A C 1
ATOM 858 O O . SER A 1 107 ? 15.326 -4.472 -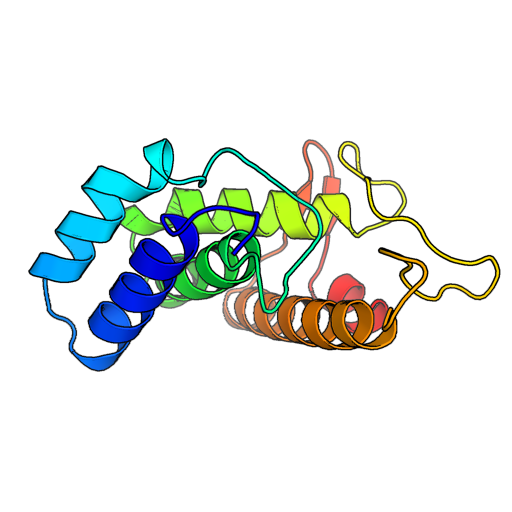5.204 1.00 90.38 107 SER A O 1
ATOM 860 N N . ASN A 1 108 ? 15.964 -4.174 -7.330 1.00 95.00 108 ASN A N 1
ATOM 861 C CA . ASN A 1 108 ? 14.616 -3.928 -7.859 1.00 95.00 108 ASN A CA 1
ATOM 862 C C . ASN A 1 108 ? 13.581 -4.994 -7.454 1.00 95.00 108 ASN A C 1
ATOM 864 O O . ASN A 1 108 ? 12.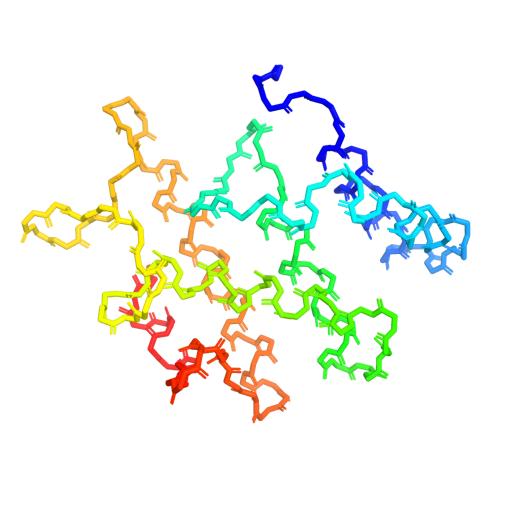418 -4.679 -7.214 1.00 95.00 108 ASN A O 1
ATOM 868 N N . LEU A 1 109 ? 14.007 -6.257 -7.329 1.00 95.81 109 LEU A N 1
ATOM 869 C CA . LEU A 1 109 ? 13.122 -7.363 -6.955 1.00 95.81 109 LEU A CA 1
ATOM 870 C C . LEU A 1 109 ? 12.481 -7.190 -5.568 1.00 95.81 109 LEU A C 1
ATOM 872 O O . LEU A 1 109 ? 11.410 -7.749 -5.338 1.00 95.81 109 LEU A O 1
ATOM 876 N N . GLN A 1 110 ? 13.059 -6.378 -4.674 1.00 94.75 110 GLN A N 1
ATOM 877 C CA . GLN A 1 110 ? 12.401 -6.030 -3.411 1.00 94.75 110 GLN A CA 1
ATOM 878 C C . GLN A 1 110 ? 11.087 -5.276 -3.664 1.00 94.75 110 GLN A C 1
ATOM 880 O O . GLN A 1 110 ? 10.074 -5.590 -3.052 1.00 94.75 110 GLN A O 1
ATOM 885 N N . TYR A 1 111 ? 11.090 -4.339 -4.619 1.00 95.62 111 TYR A N 1
ATOM 886 C CA . TYR A 1 111 ? 9.922 -3.539 -4.975 1.00 95.62 111 TYR A CA 1
ATOM 887 C C . TYR A 1 111 ? 8.916 -4.359 -5.772 1.00 95.62 111 TYR A C 1
ATOM 889 O O . TYR A 1 111 ? 7.715 -4.199 -5.590 1.00 95.62 111 TYR A O 1
ATOM 897 N N . VAL A 1 112 ? 9.393 -5.263 -6.633 1.00 96.69 112 VAL A N 1
ATOM 898 C CA . VAL A 1 112 ? 8.529 -6.196 -7.372 1.00 96.69 112 VAL A CA 1
ATOM 899 C C . VAL A 1 112 ? 7.752 -7.075 -6.396 1.00 96.69 112 VAL A C 1
ATOM 901 O O . VAL A 1 112 ? 6.528 -7.130 -6.451 1.00 96.69 112 VAL A O 1
ATOM 904 N N . THR A 1 113 ? 8.453 -7.725 -5.468 1.00 97.00 113 THR A N 1
ATOM 905 C CA . THR A 1 113 ? 7.836 -8.663 -4.519 1.00 97.00 113 THR A CA 1
ATOM 906 C C . THR A 1 113 ? 6.940 -7.964 -3.496 1.00 97.00 113 THR A C 1
ATOM 908 O O . THR A 1 113 ? 5.853 -8.464 -3.207 1.00 97.00 113 THR A O 1
ATOM 911 N N . SER A 1 114 ? 7.335 -6.792 -2.987 1.00 96.88 114 SER A N 1
ATOM 912 C CA . SER A 1 114 ? 6.506 -6.005 -2.066 1.00 96.88 114 SER A CA 1
ATOM 913 C C . SER A 1 114 ? 5.237 -5.471 -2.742 1.00 96.88 114 SER A C 1
ATOM 915 O O . SER A 1 114 ? 4.157 -5.518 -2.151 1.00 96.88 114 SER A O 1
ATOM 917 N N . THR A 1 115 ? 5.340 -5.040 -4.003 1.00 97.38 115 THR A N 1
ATOM 918 C CA . THR A 1 115 ? 4.197 -4.587 -4.807 1.00 97.38 115 THR A CA 1
ATOM 919 C C . THR A 1 115 ? 3.252 -5.743 -5.117 1.00 97.38 115 THR A C 1
ATOM 921 O O . THR A 1 115 ? 2.054 -5.617 -4.877 1.00 97.38 115 THR A O 1
ATOM 924 N N . ALA A 1 116 ? 3.769 -6.896 -5.557 1.00 97.94 116 ALA A N 1
ATOM 925 C CA . ALA A 1 116 ? 2.960 -8.094 -5.790 1.00 97.94 116 ALA A CA 1
ATOM 926 C C . ALA A 1 116 ? 2.200 -8.519 -4.521 1.00 97.94 116 ALA A C 1
ATOM 928 O O . ALA A 1 116 ? 1.004 -8.810 -4.568 1.00 97.94 116 ALA A O 1
ATOM 929 N N . PHE A 1 117 ? 2.856 -8.467 -3.356 1.00 98.25 117 PHE A N 1
ATOM 930 C CA . PHE A 1 117 ? 2.209 -8.743 -2.075 1.00 98.25 117 PHE A CA 1
ATOM 931 C C . PHE A 1 117 ? 1.045 -7.784 -1.778 1.00 98.25 117 PHE A C 1
ATOM 933 O O . PHE A 1 117 ? -0.031 -8.238 -1.373 1.00 98.25 117 PHE A O 1
ATOM 940 N N . LEU A 1 118 ? 1.221 -6.475 -1.989 1.00 98.06 118 LEU A N 1
ATOM 941 C CA . LEU A 1 118 ? 0.147 -5.501 -1.778 1.00 98.06 118 LEU A CA 1
ATOM 942 C C . LEU A 1 118 ? -0.986 -5.646 -2.802 1.00 98.06 118 LEU A C 1
ATOM 944 O O . LEU A 1 118 ? -2.148 -5.607 -2.398 1.00 98.06 118 LEU A O 1
ATOM 948 N N . LEU A 1 119 ? -0.674 -5.884 -4.082 1.00 98.06 119 LEU A N 1
ATOM 949 C CA . LEU A 1 119 ? -1.663 -6.150 -5.134 1.00 98.06 119 LEU A CA 1
ATOM 950 C C . LEU A 1 119 ? -2.553 -7.343 -4.764 1.00 98.06 119 LEU A C 1
ATOM 952 O O . LEU A 1 119 ? -3.777 -7.221 -4.770 1.00 98.06 119 LEU A O 1
ATOM 956 N N . LEU A 1 120 ? -1.952 -8.473 -4.375 1.00 98.31 120 LEU A N 1
ATOM 957 C CA . LEU A 1 120 ? -2.686 -9.681 -3.980 1.00 98.31 120 LEU A CA 1
ATOM 958 C C . LEU A 1 120 ? -3.484 -9.480 -2.688 1.00 98.31 120 LEU A C 1
ATOM 960 O O . LEU A 1 120 ? -4.622 -9.940 -2.576 1.00 98.31 120 LEU A O 1
ATOM 964 N N . THR A 1 121 ? -2.908 -8.776 -1.712 1.00 98.00 121 THR A N 1
ATOM 965 C CA . THR A 1 121 ? -3.589 -8.464 -0.449 1.00 98.00 121 THR A CA 1
ATOM 966 C C . THR A 1 121 ? -4.832 -7.618 -0.699 1.00 98.00 121 THR A C 1
ATOM 968 O O . THR A 1 121 ? -5.910 -7.938 -0.197 1.00 98.00 121 THR A O 1
ATOM 971 N N . TYR A 1 122 ? -4.705 -6.569 -1.510 1.00 97.81 122 TYR A N 1
ATOM 972 C CA . TYR A 1 122 ? -5.819 -5.685 -1.807 1.00 97.81 122 TYR A CA 1
ATOM 973 C C . TYR A 1 122 ? -6.860 -6.352 -2.710 1.00 97.81 122 TYR A C 1
ATOM 975 O O . TYR A 1 122 ? -8.054 -6.235 -2.442 1.00 97.81 122 TYR A O 1
ATOM 983 N N . ALA A 1 123 ? -6.436 -7.148 -3.699 1.00 97.81 123 ALA A N 1
ATOM 984 C CA . ALA A 1 123 ? -7.338 -7.971 -4.502 1.00 97.81 123 ALA A CA 1
ATOM 985 C C . ALA A 1 123 ? -8.207 -8.876 -3.618 1.00 97.81 123 ALA A C 1
ATOM 987 O O . ALA A 1 123 ? -9.421 -8.921 -3.790 1.00 97.81 123 ALA A O 1
ATOM 988 N N . LYS A 1 124 ? -7.616 -9.521 -2.604 1.00 97.31 124 LYS A N 1
ATOM 989 C CA . LYS A 1 124 ? -8.364 -10.335 -1.638 1.00 97.31 124 LYS A CA 1
ATOM 990 C C . LYS A 1 124 ? -9.405 -9.518 -0.865 1.00 97.31 124 LYS A C 1
ATOM 992 O O . LYS A 1 124 ? -10.519 -10.008 -0.659 1.00 97.31 124 LYS A O 1
ATOM 997 N N . TYR A 1 125 ? -9.068 -8.300 -0.436 1.00 96.62 125 TYR A N 1
ATOM 998 C CA . TYR A 1 125 ? -10.017 -7.422 0.258 1.00 96.62 125 TYR A CA 1
ATOM 999 C C . TYR A 1 125 ? -11.166 -7.000 -0.659 1.00 96.62 125 TYR A C 1
ATOM 1001 O O . TYR A 1 125 ? -12.319 -7.033 -0.236 1.00 96.62 125 TYR A O 1
ATOM 1009 N N . LEU A 1 126 ? -10.875 -6.668 -1.918 1.00 96.19 126 LEU A N 1
ATOM 1010 C CA . LEU A 1 126 ? -11.889 -6.318 -2.911 1.00 96.19 126 LEU A CA 1
ATOM 1011 C C . LEU A 1 126 ? -12.811 -7.505 -3.227 1.00 96.19 126 LEU A C 1
ATOM 1013 O O . LEU A 1 126 ? -14.027 -7.364 -3.122 1.00 96.19 126 LEU A O 1
ATOM 1017 N N . SER A 1 127 ? -12.259 -8.685 -3.532 1.00 94.50 127 SER A N 1
ATOM 1018 C CA . SER A 1 127 ? -13.046 -9.881 -3.874 1.00 94.50 127 SER A CA 1
ATOM 1019 C C . SER A 1 127 ? -13.986 -10.315 -2.752 1.00 94.50 127 SER A C 1
ATOM 1021 O O . SER A 1 127 ? -15.111 -10.725 -3.020 1.00 94.50 127 SER A O 1
ATOM 1023 N N . SER A 1 128 ? -13.552 -10.205 -1.493 1.00 90.75 128 SER A N 1
ATOM 1024 C CA . SER A 1 128 ? -14.368 -10.610 -0.337 1.00 90.75 128 SER A CA 1
ATOM 1025 C C . SER A 1 128 ? -15.556 -9.676 -0.085 1.00 90.75 128 SER A C 1
ATOM 1027 O O . SER A 1 128 ? -16.515 -10.082 0.562 1.00 90.75 128 SER A O 1
ATOM 1029 N N . ASN A 1 129 ? -15.500 -8.447 -0.606 1.00 88.44 129 ASN A N 1
ATOM 1030 C CA . ASN A 1 129 ? -16.470 -7.387 -0.327 1.00 88.44 129 ASN A CA 1
ATOM 1031 C C . ASN A 1 129 ? -17.146 -6.845 -1.604 1.00 88.44 129 ASN A C 1
ATOM 1033 O O . ASN A 1 129 ? -17.741 -5.771 -1.581 1.00 88.44 129 ASN A O 1
ATOM 1037 N N . GLY A 1 130 ? -17.048 -7.570 -2.730 1.00 76.25 130 GLY A N 1
ATOM 1038 C CA . GLY A 1 130 ? -17.677 -7.201 -4.008 1.00 76.25 130 GLY A CA 1
ATOM 1039 C C . GLY A 1 130 ? -17.149 -5.900 -4.629 1.00 76.25 130 GLY A C 1
ATOM 1040 O O . GLY A 1 130 ? -17.862 -5.248 -5.389 1.00 76.25 130 GLY A O 1
ATOM 1041 N N . GLY A 1 131 ? -15.928 -5.494 -4.272 1.00 81.25 131 GLY A N 1
ATOM 1042 C CA . GLY A 1 131 ? -15.359 -4.198 -4.626 1.00 81.25 131 GLY A CA 1
ATOM 1043 C C . GLY A 1 131 ? -14.481 -4.205 -5.879 1.00 81.25 131 GLY A C 1
ATOM 1044 O O . GLY A 1 131 ? -13.992 -5.232 -6.341 1.00 81.25 131 GLY A O 1
ATOM 1045 N N . SER A 1 132 ? -14.206 -3.002 -6.376 1.00 94.38 132 SER A N 1
ATOM 1046 C CA . SER A 1 132 ? -13.174 -2.704 -7.375 1.00 94.38 132 SER A CA 1
ATOM 1047 C C . SER A 1 132 ? -12.348 -1.498 -6.924 1.00 94.38 132 SER A C 1
ATOM 1049 O O . SER A 1 132 ? -12.810 -0.701 -6.097 1.00 94.38 132 SER A O 1
ATOM 1051 N N . ALA A 1 133 ? -11.152 -1.325 -7.483 1.00 95.62 133 ALA A N 1
ATOM 1052 C CA . ALA A 1 133 ? -10.404 -0.084 -7.318 1.00 95.62 133 ALA A CA 1
ATOM 1053 C C . ALA A 1 133 ? -10.964 0.998 -8.253 1.00 95.62 133 ALA A C 1
ATOM 1055 O O . ALA A 1 133 ? -11.191 0.734 -9.433 1.00 95.62 133 ALA A O 1
ATOM 1056 N N . SER A 1 134 ? -11.220 2.197 -7.732 1.00 95.00 134 SER A N 1
ATOM 1057 C CA . SER A 1 134 ? -11.737 3.338 -8.488 1.00 95.00 134 SER A CA 1
ATOM 1058 C C . SER A 1 134 ? -10.590 4.220 -8.981 1.00 95.00 134 SER A C 1
ATOM 1060 O O . SER A 1 134 ? -9.974 4.941 -8.203 1.00 95.00 134 SER A O 1
ATOM 1062 N N . CYS A 1 135 ? -10.336 4.208 -10.287 1.00 93.56 135 CYS A N 1
ATOM 1063 C CA . CYS A 1 135 ? -9.273 4.954 -10.959 1.00 93.56 135 CYS A CA 1
ATOM 1064 C C . CYS A 1 135 ? -9.855 6.103 -11.787 1.00 93.56 135 CYS A C 1
ATOM 1066 O O . CYS A 1 135 ? -9.869 6.065 -13.023 1.00 93.56 135 CYS A O 1
ATOM 1068 N N . GLY A 1 136 ? -10.391 7.112 -11.095 1.00 87.81 136 GLY A N 1
ATOM 1069 C CA . GLY A 1 136 ? -11.082 8.241 -11.718 1.00 87.81 136 GLY A CA 1
ATOM 1070 C C . GLY A 1 136 ? -12.380 7.799 -12.394 1.00 87.81 136 GLY A C 1
ATOM 1071 O O . GLY A 1 136 ? -13.347 7.461 -11.720 1.00 87.81 136 GLY A O 1
ATOM 1072 N N . THR A 1 137 ? -12.404 7.801 -13.727 1.00 86.88 137 THR A N 1
ATOM 1073 C CA . THR A 1 137 ? -13.563 7.370 -14.532 1.00 86.88 137 THR A CA 1
ATOM 1074 C C . THR A 1 137 ? -13.569 5.874 -14.847 1.00 86.88 137 THR A C 1
ATOM 1076 O O . THR A 1 137 ? -14.529 5.376 -15.430 1.00 86.88 137 THR A O 1
ATOM 1079 N N . SER A 1 138 ? -12.501 5.159 -14.488 1.00 91.88 138 SER A N 1
ATOM 1080 C CA . SER A 1 138 ? -12.346 3.726 -14.737 1.00 91.88 138 SER A CA 1
ATOM 1081 C C . SER A 1 138 ? -12.349 2.935 -13.435 1.00 91.88 138 SER A C 1
ATOM 1083 O O . SER A 1 138 ? -12.011 3.461 -12.375 1.00 91.88 138 SER A O 1
ATOM 1085 N N . THR A 1 139 ? -12.710 1.658 -13.511 1.00 94.81 139 THR A N 1
ATOM 1086 C CA . THR A 1 139 ? -12.599 0.723 -12.391 1.00 94.81 139 THR A CA 1
ATOM 1087 C C . THR A 1 139 ? -11.652 -0.413 -12.748 1.00 94.81 139 THR A C 1
ATOM 1089 O O . THR A 1 139 ? -11.605 -0.873 -13.889 1.00 94.81 139 THR A O 1
ATOM 1092 N N . VAL A 1 140 ? -10.879 -0.869 -11.765 1.00 96.38 140 VAL A N 1
ATOM 1093 C CA . VAL A 1 140 ? -9.968 -2.007 -11.904 1.00 96.38 140 VAL A CA 1
ATOM 1094 C C . VAL A 1 140 ? -10.452 -3.131 -10.994 1.00 96.38 140 VAL A C 1
ATOM 1096 O O . VAL A 1 140 ? -10.542 -2.972 -9.775 1.00 96.38 140 VAL A O 1
ATOM 1099 N N . ALA A 1 141 ? -10.799 -4.264 -11.602 1.00 95.75 141 ALA A N 1
ATOM 1100 C CA . ALA A 1 141 ? -11.294 -5.444 -10.901 1.00 95.75 141 ALA A CA 1
ATOM 1101 C C . ALA A 1 141 ? -10.158 -6.225 -10.219 1.00 95.75 141 ALA A C 1
ATOM 1103 O O . ALA A 1 141 ? -9.005 -6.164 -10.654 1.00 95.75 141 ALA A O 1
ATOM 1104 N N . ALA A 1 142 ? -10.483 -6.985 -9.172 1.00 96.81 142 ALA A N 1
ATOM 1105 C CA . ALA A 1 142 ? -9.507 -7.746 -8.391 1.00 96.81 142 ALA A CA 1
ATOM 1106 C C . ALA A 1 142 ? -8.701 -8.743 -9.248 1.00 96.81 142 ALA A C 1
ATOM 1108 O O . ALA A 1 142 ? -7.503 -8.918 -9.038 1.00 96.81 142 ALA A O 1
ATOM 1109 N N . GLU A 1 143 ? -9.315 -9.333 -10.275 1.00 96.00 143 GLU A N 1
ATOM 1110 C CA . GLU A 1 143 ? -8.677 -10.265 -11.211 1.00 96.00 143 GLU A CA 1
ATOM 1111 C C . GLU A 1 143 ? -7.535 -9.598 -11.982 1.00 96.00 143 GLU A C 1
ATOM 1113 O O . GLU A 1 143 ? -6.518 -10.228 -12.275 1.00 96.00 143 GLU A O 1
ATOM 1118 N N . ARG A 1 144 ? -7.670 -8.301 -12.281 1.00 95.75 144 ARG A N 1
ATOM 1119 C CA . ARG A 1 144 ? -6.619 -7.539 -12.956 1.00 95.75 144 ARG A CA 1
ATOM 1120 C C . ARG A 1 144 ? -5.419 -7.305 -12.041 1.00 95.75 144 ARG A C 1
ATOM 1122 O O . ARG A 1 144 ? -4.297 -7.332 -12.536 1.00 95.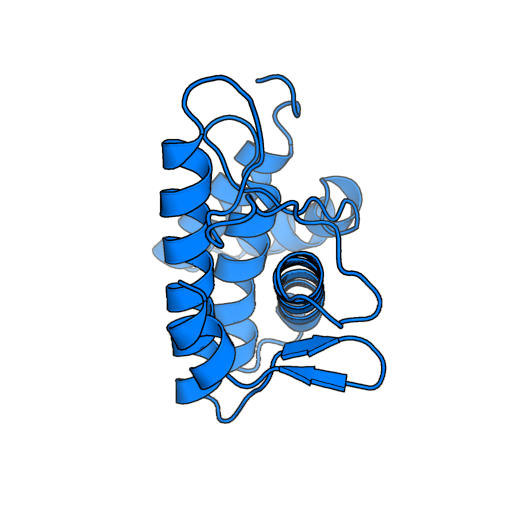75 144 ARG A O 1
ATOM 1129 N N . LEU A 1 145 ? -5.642 -7.116 -10.738 1.00 97.06 145 LEU A N 1
ATOM 1130 C CA . LEU A 1 145 ? -4.567 -7.008 -9.743 1.00 97.06 145 LEU A CA 1
ATOM 1131 C C . LEU A 1 145 ? -3.843 -8.350 -9.600 1.00 97.06 145 LEU A C 1
ATOM 1133 O O . LEU A 1 145 ? -2.619 -8.372 -9.606 1.00 97.06 145 LEU A O 1
ATOM 1137 N N . ILE A 1 146 ? -4.590 -9.459 -9.540 1.00 96.81 146 ILE A N 1
ATOM 1138 C CA . ILE A 1 146 ? -4.025 -10.817 -9.476 1.00 96.81 146 ILE A CA 1
ATOM 1139 C C . ILE A 1 146 ? -3.197 -11.127 -10.725 1.00 96.81 146 ILE A C 1
ATOM 1141 O O . ILE A 1 146 ? -2.128 -11.703 -10.611 1.00 96.81 146 ILE A O 1
ATOM 1145 N N . SER A 1 147 ? -3.667 -10.735 -11.912 1.00 95.75 147 SER A N 1
ATOM 1146 C CA . SER A 1 147 ? -2.931 -10.951 -13.163 1.00 95.75 147 SER A CA 1
ATOM 1147 C C . SER A 1 147 ? -1.665 -10.099 -13.291 1.00 95.75 147 SER A C 1
ATOM 1149 O O . SER A 1 147 ? -0.819 -10.432 -14.119 1.00 95.75 147 SER A O 1
ATOM 1151 N N . LEU A 1 148 ? -1.582 -8.968 -12.584 1.00 95.06 148 LEU A N 1
ATOM 1152 C CA . LEU A 1 148 ? -0.409 -8.093 -12.607 1.00 95.06 148 LEU A CA 1
ATOM 1153 C C . LEU A 1 148 ? 0.656 -8.519 -11.582 1.00 95.06 148 LEU A C 1
ATOM 1155 O O . LEU A 1 148 ? 1.832 -8.230 -11.796 1.00 95.06 148 LEU A O 1
ATOM 1159 N N . ALA A 1 149 ? 0.233 -9.135 -10.476 1.00 92.44 149 ALA A N 1
ATOM 1160 C CA . ALA A 1 149 ? 1.094 -9.583 -9.382 1.00 92.44 149 ALA A CA 1
ATOM 1161 C C . ALA A 1 149 ? 1.891 -10.847 -9.733 1.00 92.44 149 ALA A C 1
ATOM 1163 O O . ALA A 1 149 ? 3.061 -10.914 -9.294 1.00 92.44 149 ALA A O 1
#

Foldseek 3Di:
DVLDCLQVLLVVLLVCCVVPVDVVSVVVCLVRVVVSCLPPQDLFDAPVGCNLVSLLSLVLCCLPVVPVSNVSSLLSNLLNVQCPDPPFPNPPWDADPVLQTADDDPPRVRRRVRQLVSLLSNLVSCVVRVHFRDRPVDTHHSVNSNVSD

Radius of gyration: 14.9 Å; Cα contacts (8 Å, |Δi|>4): 216; chains: 1; bounding box: 38×26×44 Å

Organism: Vitis vinifera (NCBI:txid29760)

Mean predicted aligned error: 3.79 Å

Solvent-accessible surface area (backbone atoms only — not comparable to full-atom values): 8109 Å² total; per-residue (Å²): 103,89,79,52,60,52,31,56,53,50,37,50,35,51,51,49,21,73,76,65,72,43,62,69,34,48,53,47,45,68,75,38,38,63,83,47,37,56,81,62,80,58,75,61,38,55,99,57,40,34,49,51,54,39,21,47,58,43,18,43,49,19,59,76,67,66,38,69,92,24,46,64,27,37,55,44,32,18,51,38,51,23,11,62,38,89,89,40,90,58,48,68,61,43,60,46,99,87,67,48,64,49,86,50,95,71,73,32,64,57,46,39,53,44,43,25,51,51,33,44,54,47,21,52,49,23,62,77,56,79,42,61,36,60,35,84,96,44,74,45,50,31,68,59,34,53,73,73,76

Secondary structure (DSSP, 8-state):
--S-SHHHHHHHHHHHHHHH--HHHHHHHHHHTIIIIIS---S---SS--HHHHHHHHHHHHHHH--GGGHHHHHHHHHHHHHHSTTSTT---EE-TTS-EES-SSSHHHHHHHHHHHHHHHHHHHHHTT--EEETTEEE-HHHHHHH-